Protein AF-A0A3G6UI71-F1 (afdb_monomer_lite)

pLDDT: mean 85.9, std 13.25, range [35.78, 98.0]

Secondary structure (DSSP, 8-state):
-EEEEEEEE-SSEEEEEEEETTEEEEEEEEEE--S---HHHHHHT-TT--HHHHHH--EEEEEEEEESSPPPHHHHHHHHHHHHHHHTTSTTEEEEEEEEE-HHHHTT--SS--HHHHHHHHHHTT------HHHHHTTTTTT--

Radius of gyration: 15.92 Å; chains: 1; bounding box: 36×41×40 Å

Sequence (145 aa):
MLVFERTLRLRDIEIFMIYKDSWSLGYLVIEDLRRPLNHQDIQETFEHMTEDDLDSFKNIIKVDFVSEEPLFKEDKIQIEVFADGLTDKKDHCATRYTFKVDSPLFVHLGVTEDISFYKRLLFSVGSSYELSPVHLNRLMYLSQD

Foldseek 3Di:
DKDWAWQDDDDFKTKTFIDDPNDTFFMKIKGKPQAFDDPVCCVPFVVVDDPVLSVQAGTEIEIETEGQDDDDPVVVVVSVVVVCVVVVVDGRYHYGYYYDYDNVLVVPDDPDCDPVSVVVVCVVSVHPDDDDPVSCVVVVPPPDD

Structure (mmCIF, N/CA/C/O backbone):
data_AF-A0A3G6UI71-F1
#
_entry.id   AF-A0A3G6UI71-F1
#
loop_
_atom_site.group_PDB
_atom_site.id
_atom_site.type_symbol
_atom_site.label_atom_id
_atom_site.label_alt_id
_atom_site.label_comp_id
_atom_site.label_asym_id
_atom_site.label_entity_id
_atom_site.label_seq_id
_atom_site.pdbx_PDB_ins_code
_atom_site.Cartn_x
_atom_site.Cartn_y
_atom_site.Cartn_z
_atom_site.occupancy
_atom_site.B_iso_or_equiv
_atom_site.auth_seq_id
_atom_site.auth_comp_id
_atom_site.auth_asym_id
_atom_site.auth_atom_id
_atom_site.pdbx_PDB_model_num
ATOM 1 N N . MET A 1 1 ? 0.004 3.528 -19.908 1.00 86.81 1 MET A N 1
ATOM 2 C CA . MET A 1 1 ? -1.100 2.994 -19.075 1.00 86.81 1 MET A CA 1
ATOM 3 C C . MET A 1 1 ? -0.482 2.033 -18.083 1.00 86.81 1 MET A C 1
ATOM 5 O O . MET A 1 1 ? 0.389 1.277 -18.501 1.00 86.81 1 MET A O 1
ATOM 9 N N . LEU A 1 2 ? -0.870 2.095 -16.811 1.00 95.50 2 LEU A N 1
ATOM 10 C CA . LEU A 1 2 ? -0.349 1.169 -15.807 1.00 95.50 2 LEU A CA 1
ATOM 11 C C . LEU A 1 2 ? -1.046 -0.191 -15.898 1.00 95.50 2 LEU A C 1
ATOM 13 O O . LEU A 1 2 ? -2.253 -0.263 -16.130 1.00 95.50 2 LEU A O 1
ATOM 17 N N . VAL A 1 3 ? -0.277 -1.257 -15.708 1.00 95.94 3 VAL A N 1
ATOM 18 C CA . VAL A 1 3 ? -0.773 -2.627 -15.547 1.00 95.94 3 VAL A CA 1
ATOM 19 C C . VAL A 1 3 ? -0.522 -3.042 -14.104 1.00 95.94 3 VAL A C 1
ATOM 21 O O . VAL A 1 3 ? 0.587 -2.872 -13.606 1.00 95.94 3 VAL A O 1
ATOM 24 N N . PHE A 1 4 ? -1.548 -3.576 -13.446 1.00 95.94 4 PHE A N 1
ATOM 25 C CA . PHE A 1 4 ? -1.508 -3.993 -12.047 1.00 95.94 4 PHE A CA 1
ATOM 26 C C . PHE A 1 4 ? -1.659 -5.511 -11.984 1.00 95.94 4 PHE A C 1
ATOM 28 O O . PHE A 1 4 ? -2.737 -6.044 -12.249 1.00 95.94 4 PHE A O 1
ATOM 35 N N . GLU A 1 5 ? -0.587 -6.208 -11.637 1.00 93.31 5 GLU A N 1
ATOM 36 C CA . GLU A 1 5 ? -0.574 -7.659 -11.497 1.00 93.31 5 GLU A CA 1
ATOM 37 C C . GLU A 1 5 ? -0.604 -8.022 -10.018 1.00 93.31 5 GLU A C 1
ATOM 39 O O . GLU A 1 5 ? 0.300 -7.663 -9.270 1.00 93.31 5 GLU A O 1
ATOM 44 N N . ARG A 1 6 ? -1.652 -8.716 -9.562 1.00 93.31 6 ARG A N 1
ATOM 45 C CA . ARG A 1 6 ? -1.726 -9.151 -8.163 1.00 93.31 6 ARG A CA 1
ATOM 46 C C . ARG A 1 6 ? -0.786 -10.334 -7.948 1.00 93.31 6 ARG A C 1
ATOM 48 O O . ARG A 1 6 ? -1.048 -11.407 -8.483 1.00 93.31 6 ARG A O 1
ATOM 55 N N . THR A 1 7 ? 0.220 -10.165 -7.098 1.00 90.12 7 THR A N 1
ATOM 56 C CA . THR A 1 7 ? 1.207 -11.210 -6.797 1.00 90.12 7 THR A CA 1
ATOM 57 C C . THR A 1 7 ? 0.958 -11.899 -5.455 1.00 90.12 7 THR A C 1
ATOM 59 O O . THR A 1 7 ? 1.232 -13.089 -5.303 1.00 90.12 7 THR A O 1
ATOM 62 N N . LEU A 1 8 ? 0.326 -11.208 -4.496 1.00 89.44 8 LEU A N 1
ATOM 63 C CA . LEU A 1 8 ? -0.080 -11.789 -3.214 1.00 89.44 8 LEU A CA 1
ATOM 64 C C . LEU A 1 8 ? -1.517 -11.406 -2.861 1.00 89.44 8 LEU A C 1
ATOM 66 O O . LEU A 1 8 ? -1.900 -10.238 -2.934 1.00 89.44 8 LEU A O 1
ATOM 70 N N . ARG A 1 9 ? -2.302 -12.388 -2.402 1.00 90.06 9 ARG A N 1
ATOM 71 C CA . ARG A 1 9 ? -3.611 -12.158 -1.782 1.00 90.06 9 ARG A CA 1
ATOM 72 C C . ARG A 1 9 ? -3.769 -12.983 -0.519 1.00 90.06 9 ARG A C 1
ATOM 74 O O . ARG A 1 9 ? -3.876 -14.206 -0.578 1.00 90.06 9 ARG A O 1
ATOM 81 N N . LEU A 1 10 ? -3.836 -12.309 0.616 1.00 89.69 10 LEU A N 1
ATOM 82 C CA . LEU A 1 10 ? -4.168 -12.896 1.908 1.00 89.69 10 LEU A CA 1
ATOM 83 C C . LEU A 1 10 ? -5.380 -12.169 2.499 1.00 89.69 10 LEU A C 1
ATOM 85 O O . LEU A 1 10 ? -5.966 -11.290 1.874 1.00 89.69 10 LEU A O 1
ATOM 89 N N . ARG A 1 11 ? -5.795 -12.575 3.702 1.00 86.31 11 ARG A N 1
ATOM 90 C CA . ARG A 1 11 ? -7.004 -12.049 4.353 1.00 86.31 11 ARG A CA 1
ATOM 91 C C . ARG A 1 11 ? -6.970 -10.527 4.535 1.00 86.31 11 ARG A C 1
ATOM 93 O O . ARG A 1 11 ? -7.987 -9.873 4.327 1.00 86.31 11 ARG A O 1
ATOM 100 N N . ASP A 1 12 ? -5.819 -10.013 4.954 1.00 90.69 12 ASP A N 1
ATOM 101 C CA . ASP A 1 12 ? -5.651 -8.624 5.390 1.00 90.69 12 ASP A CA 1
ATOM 102 C C . ASP A 1 12 ? -4.549 -7.903 4.607 1.00 90.69 12 ASP A C 1
ATOM 104 O O . ASP A 1 12 ? -4.233 -6.761 4.910 1.00 90.69 12 ASP A O 1
ATOM 108 N N . ILE A 1 13 ? -3.963 -8.555 3.596 1.00 93.19 13 ILE A N 1
ATOM 109 C CA . ILE A 1 13 ? -2.923 -7.949 2.769 1.00 93.19 13 ILE A CA 1
ATOM 110 C C . ILE A 1 13 ? -3.038 -8.389 1.310 1.00 93.19 13 ILE A C 1
ATOM 112 O O . ILE A 1 13 ? -3.191 -9.578 1.016 1.00 93.19 13 ILE A O 1
ATOM 116 N N . GLU A 1 14 ? -2.962 -7.426 0.396 1.00 94.56 14 GLU A N 1
ATOM 117 C CA . GLU A 1 14 ? -2.826 -7.652 -1.043 1.00 94.56 14 GLU A CA 1
ATOM 118 C C . GLU A 1 14 ? -1.567 -6.937 -1.547 1.00 94.56 14 GLU A C 1
ATOM 120 O O . GLU A 1 14 ? -1.284 -5.811 -1.139 1.00 94.56 14 GLU A O 1
ATOM 125 N N . ILE A 1 15 ? -0.805 -7.592 -2.425 1.00 95.12 15 ILE A N 1
ATOM 126 C CA . ILE A 1 15 ? 0.384 -7.009 -3.058 1.00 95.12 15 ILE A CA 1
ATOM 127 C C . ILE A 1 15 ? 0.225 -7.102 -4.568 1.00 95.12 15 ILE A C 1
ATOM 129 O O . ILE A 1 15 ? -0.177 -8.144 -5.095 1.00 95.12 15 ILE A O 1
ATOM 133 N N . PHE A 1 16 ? 0.549 -6.007 -5.248 1.00 95.44 16 PHE A N 1
ATOM 134 C CA . PHE A 1 16 ? 0.551 -5.913 -6.697 1.00 95.44 16 PHE A CA 1
ATOM 135 C C . PHE A 1 16 ? 1.921 -5.475 -7.192 1.00 95.44 16 PHE A C 1
ATOM 137 O O . PHE A 1 16 ? 2.503 -4.540 -6.645 1.00 95.44 16 PHE A O 1
ATOM 144 N N . MET A 1 17 ? 2.393 -6.103 -8.258 1.00 94.31 17 MET A N 1
ATOM 145 C CA . MET A 1 17 ? 3.474 -5.588 -9.081 1.00 94.31 17 MET A CA 1
ATOM 146 C C . MET A 1 17 ? 2.877 -4.675 -10.153 1.00 94.31 17 MET A C 1
ATOM 148 O O . MET A 1 17 ? 1.878 -5.016 -10.793 1.00 94.31 17 MET A O 1
ATOM 152 N N . ILE A 1 18 ? 3.455 -3.488 -10.325 1.00 95.81 18 ILE A N 1
ATOM 153 C CA . ILE A 1 18 ? 2.965 -2.486 -11.273 1.00 95.81 18 ILE A CA 1
ATOM 154 C C . ILE A 1 18 ? 3.945 -2.347 -12.427 1.00 95.81 18 ILE A C 1
ATOM 156 O O . ILE A 1 18 ? 5.145 -2.171 -12.214 1.00 95.81 18 ILE A O 1
ATOM 160 N N . TYR A 1 19 ? 3.416 -2.348 -13.649 1.00 94.56 19 TYR A N 1
ATOM 161 C CA . TYR A 1 19 ? 4.187 -2.170 -14.873 1.00 94.56 19 TYR A CA 1
ATOM 162 C C . TYR A 1 19 ? 3.727 -0.954 -15.676 1.00 94.56 19 TYR A C 1
ATOM 164 O O . TYR A 1 19 ? 2.539 -0.623 -15.719 1.00 94.56 19 TYR A O 1
ATOM 172 N N . LYS A 1 20 ? 4.668 -0.330 -16.385 1.00 93.81 20 LYS A N 1
ATOM 173 C CA . LYS A 1 20 ? 4.431 0.712 -17.387 1.00 93.81 20 LYS A CA 1
ATOM 174 C C . LYS A 1 20 ? 5.314 0.447 -18.594 1.00 93.81 20 LYS A C 1
ATOM 176 O O . LYS A 1 20 ? 6.523 0.318 -18.460 1.00 93.81 20 LYS A O 1
ATOM 181 N N . ASP A 1 21 ? 4.704 0.325 -19.769 1.00 91.50 21 ASP A N 1
ATOM 182 C CA . ASP A 1 21 ? 5.412 0.066 -21.031 1.00 91.50 21 ASP A CA 1
ATOM 183 C C . ASP A 1 21 ? 6.357 -1.156 -20.961 1.00 91.50 21 ASP A C 1
ATOM 185 O O . ASP A 1 21 ? 7.434 -1.170 -21.547 1.00 91.50 21 ASP A O 1
ATOM 189 N N . SER A 1 22 ? 5.921 -2.210 -20.256 1.00 85.50 22 SER A N 1
ATOM 190 C CA . SER A 1 22 ? 6.671 -3.451 -19.959 1.00 85.50 22 SER A CA 1
ATOM 191 C C . SER A 1 22 ? 7.813 -3.325 -18.940 1.00 85.50 22 SER A C 1
ATOM 193 O O . SER A 1 22 ? 8.485 -4.315 -18.664 1.00 85.50 22 SER A O 1
ATOM 195 N N . TRP A 1 23 ? 8.010 -2.149 -18.342 1.00 88.19 23 TRP 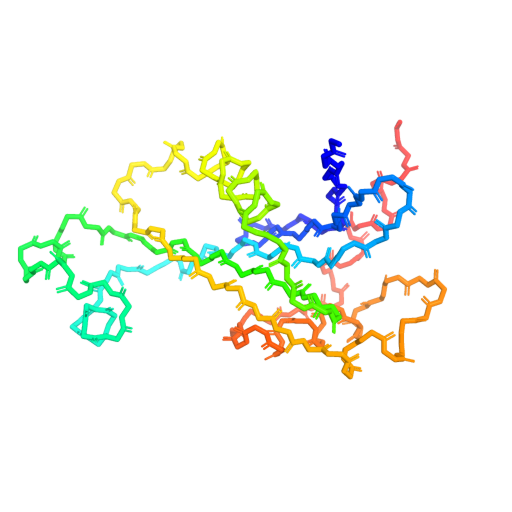A N 1
ATOM 196 C CA . TRP A 1 23 ? 8.960 -1.930 -17.252 1.00 88.19 23 TRP A CA 1
ATOM 197 C C . TRP A 1 23 ? 8.265 -2.024 -15.901 1.00 88.19 23 TRP A C 1
ATOM 199 O O . TRP A 1 23 ? 7.183 -1.466 -15.721 1.00 88.19 23 TRP A O 1
ATOM 209 N N . SER A 1 24 ? 8.888 -2.705 -14.941 1.00 90.00 24 SER A N 1
ATOM 210 C CA . SER A 1 24 ? 8.414 -2.719 -13.559 1.00 90.00 24 SER A CA 1
ATOM 211 C C . SER A 1 24 ? 8.618 -1.355 -12.911 1.00 90.00 24 SER A C 1
ATOM 213 O O . SER A 1 24 ? 9.744 -0.869 -12.845 1.00 90.00 24 SER A O 1
ATOM 215 N N . LEU A 1 25 ? 7.547 -0.762 -12.393 1.00 94.06 25 LEU A N 1
ATOM 216 C CA . LEU A 1 25 ? 7.617 0.468 -11.605 1.00 94.06 25 LEU A CA 1
ATOM 217 C C . LEU A 1 25 ? 7.855 0.196 -10.119 1.00 94.06 25 LEU A C 1
ATOM 219 O O . LEU A 1 25 ? 8.452 1.022 -9.432 1.00 94.06 25 LEU A O 1
ATOM 223 N N . GLY A 1 26 ? 7.358 -0.929 -9.609 1.00 94.62 26 GLY A N 1
ATOM 224 C CA . GLY A 1 26 ? 7.444 -1.251 -8.192 1.00 94.62 26 GLY A CA 1
ATOM 225 C C . GLY A 1 26 ? 6.234 -2.010 -7.672 1.00 94.62 26 GLY A C 1
ATOM 226 O O . GLY A 1 26 ? 5.412 -2.504 -8.444 1.00 94.62 26 GLY A O 1
ATOM 227 N N . TYR A 1 27 ? 6.128 -2.072 -6.348 1.00 96.69 27 TYR A N 1
ATOM 228 C CA . TYR A 1 27 ? 5.119 -2.852 -5.643 1.00 96.69 27 TYR A CA 1
ATOM 229 C C . TYR A 1 27 ? 4.152 -1.958 -4.879 1.00 96.69 27 TYR A C 1
ATOM 231 O O . TYR A 1 27 ? 4.567 -1.100 -4.101 1.00 96.69 27 TYR A O 1
ATOM 239 N N . LEU A 1 28 ? 2.861 -2.213 -5.062 1.00 98.00 28 LEU A N 1
ATOM 240 C CA . LEU A 1 28 ? 1.777 -1.670 -4.254 1.00 98.00 28 LEU A CA 1
ATOM 241 C C . LEU A 1 28 ? 1.411 -2.684 -3.172 1.00 98.00 28 LEU A C 1
ATOM 243 O O . LEU A 1 28 ? 1.094 -3.829 -3.485 1.00 98.00 28 LEU A O 1
ATOM 247 N N . VAL A 1 29 ? 1.420 -2.259 -1.916 1.00 97.69 29 VAL A N 1
ATOM 248 C CA . VAL A 1 29 ? 1.023 -3.046 -0.749 1.00 97.69 29 VAL A CA 1
ATOM 249 C C . VAL A 1 29 ? -0.218 -2.402 -0.147 1.00 97.69 29 VAL A C 1
ATOM 251 O O . VAL A 1 29 ? -0.182 -1.243 0.257 1.00 97.69 29 VAL A O 1
ATOM 254 N N . ILE A 1 30 ? -1.311 -3.157 -0.086 1.00 96.06 30 ILE A N 1
ATOM 255 C CA . ILE A 1 30 ? -2.557 -2.750 0.564 1.00 96.06 30 ILE A CA 1
ATOM 256 C C . ILE A 1 30 ? -2.739 -3.625 1.798 1.00 96.06 30 ILE A C 1
ATOM 258 O O . ILE A 1 30 ? -2.947 -4.830 1.673 1.00 96.06 30 ILE A O 1
ATOM 262 N N . GLU A 1 31 ? -2.681 -3.022 2.979 1.00 95.50 31 GLU A N 1
ATOM 263 C CA . GLU A 1 31 ? -2.803 -3.697 4.270 1.00 95.50 31 GLU A CA 1
ATOM 264 C C . GLU A 1 31 ? -4.020 -3.176 5.047 1.00 95.50 31 GLU A C 1
ATOM 266 O O . GLU A 1 31 ? -4.203 -1.975 5.243 1.00 95.50 31 GLU A O 1
ATOM 271 N N . ASP A 1 32 ? -4.864 -4.097 5.502 1.00 93.50 32 ASP A N 1
ATOM 272 C CA . ASP A 1 32 ? -5.980 -3.844 6.407 1.00 93.50 32 ASP A CA 1
ATOM 273 C C . ASP A 1 32 ? -5.490 -4.010 7.852 1.00 93.50 32 ASP A C 1
ATOM 275 O O . ASP A 1 32 ? -5.252 -5.131 8.303 1.00 93.50 32 ASP A O 1
ATOM 279 N N . LEU A 1 33 ? -5.326 -2.901 8.585 1.00 92.44 33 LEU A N 1
ATOM 280 C CA . LEU A 1 33 ? -4.748 -2.936 9.935 1.00 92.44 33 LEU A CA 1
ATOM 281 C C . LEU A 1 33 ? -5.708 -3.493 10.995 1.00 92.44 33 LEU A C 1
ATOM 283 O O . LEU A 1 33 ? -5.282 -3.739 12.125 1.00 92.44 33 LEU A O 1
ATOM 287 N N . ARG A 1 34 ? -6.993 -3.682 10.661 1.00 90.62 34 ARG A N 1
ATOM 288 C CA . ARG A 1 34 ? -8.028 -4.238 11.551 1.00 90.62 34 ARG A CA 1
ATOM 289 C C . ARG A 1 34 ? -8.122 -3.537 12.906 1.00 90.62 34 ARG A C 1
ATOM 291 O O . ARG A 1 34 ? -8.464 -4.165 13.911 1.00 90.62 34 ARG A O 1
ATOM 298 N N . ARG A 1 35 ? -7.831 -2.238 12.945 1.00 91.69 35 ARG A N 1
ATOM 299 C CA . ARG A 1 35 ? -7.898 -1.430 14.164 1.00 91.69 35 ARG A CA 1
ATOM 300 C C . ARG A 1 35 ? -8.432 -0.027 13.874 1.00 91.69 35 ARG A C 1
ATOM 302 O O . ARG A 1 35 ? -8.163 0.493 12.791 1.00 91.69 35 ARG A O 1
ATOM 309 N N . PRO A 1 36 ? -9.139 0.595 14.832 1.00 90.81 36 PRO A N 1
ATOM 310 C CA . PRO A 1 36 ? -9.585 1.978 14.704 1.00 90.81 36 PRO A CA 1
ATOM 311 C C . PRO A 1 36 ? -8.405 2.959 14.700 1.00 90.81 36 PRO A C 1
ATOM 313 O O . PRO A 1 36 ? -7.272 2.599 15.058 1.00 90.81 36 PRO A O 1
ATOM 316 N N . LEU A 1 37 ? -8.704 4.205 14.323 1.00 89.69 37 LEU A N 1
ATOM 317 C CA . LEU A 1 37 ? -7.803 5.339 14.514 1.00 89.69 37 LEU A CA 1
ATOM 318 C C . LEU A 1 37 ? -7.479 5.544 15.996 1.00 89.69 37 LEU A C 1
ATOM 320 O O . LEU A 1 37 ? -8.287 5.268 16.884 1.00 89.69 37 LEU A O 1
ATOM 324 N N . ASN A 1 38 ? -6.285 6.064 16.253 1.00 90.19 38 ASN A N 1
ATOM 325 C CA . ASN A 1 38 ? -5.890 6.597 17.547 1.00 90.19 38 ASN A CA 1
ATOM 326 C C . ASN A 1 38 ? -5.341 8.029 17.389 1.00 90.19 38 ASN A C 1
ATOM 328 O O . ASN A 1 38 ? -5.120 8.512 16.278 1.00 90.19 38 ASN A O 1
ATOM 332 N N . HIS A 1 39 ? -5.097 8.713 18.509 1.00 88.44 39 HIS A N 1
ATOM 333 C CA . HIS A 1 39 ? -4.594 10.092 18.493 1.00 88.44 39 HIS A CA 1
ATOM 334 C C . HIS A 1 39 ? -3.239 10.243 17.782 1.00 88.44 39 HIS A C 1
ATOM 336 O O . HIS A 1 39 ? -2.989 11.281 17.175 1.00 88.44 39 HIS A O 1
ATOM 342 N N . GLN A 1 40 ? -2.376 9.225 17.836 1.00 89.00 40 GLN A N 1
ATOM 343 C CA . GLN A 1 40 ? -1.089 9.244 17.142 1.00 89.00 40 GLN A CA 1
ATOM 344 C C . GLN A 1 40 ? -1.287 9.202 15.619 1.00 89.00 40 GLN A C 1
ATOM 346 O O . GLN A 1 40 ? -0.634 9.958 14.908 1.00 89.00 40 GLN A O 1
ATOM 351 N N . ASP A 1 41 ? -2.234 8.402 15.116 1.00 89.38 41 ASP A N 1
ATOM 352 C CA . ASP A 1 41 ? -2.545 8.347 13.682 1.00 89.38 41 ASP A CA 1
ATOM 353 C C . ASP A 1 41 ? -3.032 9.711 13.158 1.00 89.38 41 ASP A C 1
ATOM 355 O O . ASP A 1 41 ? -2.633 10.128 12.070 1.00 89.38 41 ASP A O 1
ATOM 359 N N . ILE A 1 42 ? -3.854 10.429 13.936 1.00 85.88 42 ILE A N 1
ATOM 360 C CA . ILE A 1 42 ? -4.298 11.792 13.595 1.00 85.88 42 ILE A CA 1
ATOM 361 C C . ILE A 1 42 ? -3.105 12.749 13.544 1.00 85.88 42 ILE A C 1
ATOM 363 O O . ILE A 1 42 ? -2.945 13.478 12.573 1.00 85.88 42 ILE A O 1
ATOM 367 N N . GLN A 1 43 ? -2.238 12.724 14.556 1.00 85.88 43 GLN A N 1
ATOM 368 C CA . GLN A 1 43 ? -1.089 13.630 14.628 1.00 85.88 43 GLN A CA 1
ATOM 369 C C . GLN A 1 43 ? -0.049 13.380 13.529 1.00 85.88 43 GLN A C 1
ATOM 371 O O . GLN A 1 43 ? 0.573 14.326 13.057 1.00 85.88 43 GLN A O 1
ATOM 376 N N . GLU A 1 44 ? 0.167 12.121 13.143 1.00 83.94 44 GLU A N 1
ATOM 377 C CA . GLU A 1 44 ? 1.253 11.742 12.233 1.00 83.94 44 GLU A CA 1
ATOM 378 C C . GLU A 1 44 ? 0.817 11.592 10.772 1.00 83.94 44 GLU A C 1
ATOM 380 O O . GLU A 1 44 ? 1.647 11.717 9.874 1.00 83.94 44 GLU A O 1
ATOM 385 N N . THR A 1 45 ? -0.449 11.255 10.510 1.00 84.00 45 THR A N 1
ATOM 386 C CA . THR A 1 45 ? -0.911 10.856 9.167 1.00 84.00 45 THR A CA 1
ATOM 387 C C . THR A 1 45 ? -2.207 11.544 8.747 1.00 84.00 45 THR A C 1
ATOM 389 O O . THR A 1 45 ? -2.342 11.941 7.591 1.00 84.00 45 THR A O 1
ATOM 392 N N . PHE A 1 46 ? -3.164 11.692 9.661 1.00 85.31 46 PHE A N 1
ATOM 393 C CA . PHE A 1 46 ? -4.491 12.229 9.365 1.00 85.31 46 PHE A CA 1
ATOM 394 C C . PHE A 1 46 ? -4.702 13.592 10.029 1.00 85.31 46 PHE A C 1
ATOM 396 O O . PHE A 1 46 ? -5.707 13.808 10.695 1.00 85.31 46 PHE A O 1
ATOM 403 N N . GLU A 1 47 ? -3.767 14.528 9.832 1.00 81.94 47 GLU A N 1
ATOM 404 C CA . GLU A 1 47 ? -3.738 15.833 10.529 1.00 81.94 47 GLU A CA 1
ATOM 405 C C . GLU A 1 47 ? -4.978 16.718 10.298 1.00 81.94 47 GLU A C 1
ATOM 407 O O . GLU A 1 47 ? -5.198 17.699 11.004 1.00 81.94 47 GLU A O 1
ATOM 412 N N . HIS A 1 48 ? -5.791 16.371 9.299 1.00 82.69 48 HIS A N 1
ATOM 413 C CA . HIS A 1 48 ? -7.050 17.031 8.966 1.00 82.69 48 HIS A CA 1
ATOM 414 C C . HIS A 1 48 ? -8.264 16.465 9.724 1.00 82.69 48 HIS A C 1
ATOM 416 O O . HIS A 1 48 ? -9.337 17.060 9.648 1.00 82.69 48 HIS A O 1
ATOM 422 N N . MET A 1 49 ? -8.115 15.332 10.417 1.00 87.00 49 MET A N 1
ATOM 423 C CA . MET A 1 49 ? -9.162 14.699 11.223 1.00 87.00 49 MET A CA 1
ATOM 424 C C . MET A 1 49 ? -9.172 15.245 12.655 1.00 87.00 49 MET A C 1
ATOM 426 O O . MET A 1 49 ? -8.156 15.714 13.173 1.00 87.00 49 MET A O 1
ATOM 430 N N . THR A 1 50 ? -10.328 15.177 13.310 1.00 85.12 50 THR A N 1
ATOM 431 C CA . THR A 1 50 ? -10.524 15.611 14.700 1.00 85.12 50 THR A CA 1
ATOM 432 C C . THR A 1 50 ? -10.719 14.420 15.639 1.00 85.12 50 THR A C 1
ATOM 434 O O . THR A 1 50 ? -10.799 13.268 15.217 1.00 85.12 50 THR A O 1
ATOM 437 N N . GLU A 1 51 ? -10.811 14.676 16.947 1.00 83.75 51 GLU A N 1
ATOM 438 C CA . GLU A 1 51 ? -11.124 13.620 17.919 1.00 83.75 51 GLU A CA 1
ATOM 439 C C . GLU A 1 51 ? -12.484 12.953 17.652 1.00 83.75 51 GLU A C 1
ATOM 441 O O . GLU A 1 51 ? -12.623 11.758 17.901 1.00 83.75 51 GLU A O 1
ATOM 446 N N . ASP A 1 52 ? -13.450 13.673 17.070 1.00 83.81 52 ASP A N 1
ATOM 447 C CA . ASP A 1 52 ? -14.761 13.118 16.702 1.00 83.81 52 ASP A CA 1
ATOM 448 C C . ASP A 1 52 ? -14.644 12.038 15.602 1.00 83.81 52 ASP A C 1
ATOM 450 O O . 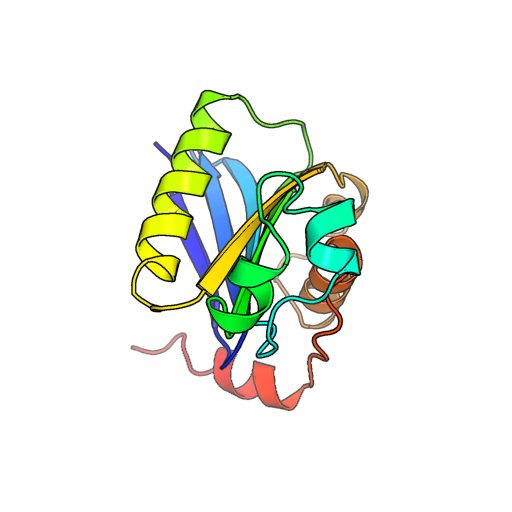ASP A 1 52 ? -15.460 11.112 15.516 1.00 83.81 52 ASP A O 1
ATOM 454 N N . ASP A 1 53 ? -13.598 12.106 14.772 1.00 84.38 53 ASP A N 1
ATOM 455 C CA . ASP A 1 53 ? -13.335 11.123 13.720 1.00 84.38 53 ASP A CA 1
ATOM 456 C C . ASP A 1 53 ? -12.808 9.790 14.279 1.00 84.38 53 ASP A C 1
ATOM 458 O O . ASP A 1 53 ? -13.012 8.742 13.657 1.00 84.38 53 ASP A O 1
ATOM 462 N N . LEU A 1 54 ? -12.208 9.782 15.480 1.00 85.50 54 LEU A N 1
ATOM 463 C CA . LEU A 1 54 ? -11.737 8.554 16.145 1.00 85.50 54 LEU A CA 1
ATOM 464 C C . LEU A 1 54 ? -12.872 7.543 16.333 1.00 85.50 54 LEU A C 1
ATOM 466 O O . LEU A 1 54 ? -12.687 6.332 16.183 1.00 85.50 54 LEU A O 1
ATOM 470 N N . ASP A 1 55 ? -14.072 8.043 16.623 1.00 83.44 55 ASP A N 1
ATOM 471 C CA . ASP A 1 55 ? -15.257 7.213 16.781 1.00 83.44 55 ASP A CA 1
ATOM 472 C C . ASP A 1 55 ? -15.924 6.851 15.452 1.00 83.44 55 ASP A C 1
ATOM 474 O O . ASP A 1 55 ? -16.654 5.858 15.391 1.00 83.44 55 ASP A O 1
ATOM 478 N N . SER A 1 56 ? -15.636 7.583 14.379 1.00 85.81 56 SER A N 1
ATOM 479 C CA . SER A 1 56 ? -16.242 7.378 13.061 1.00 85.81 56 SER A CA 1
ATOM 480 C C . SER A 1 56 ? -15.480 6.367 12.207 1.00 85.81 56 SER A C 1
ATOM 482 O O . SER A 1 56 ? -16.108 5.614 11.460 1.00 85.81 56 SER A O 1
ATOM 484 N N . PHE A 1 57 ? -14.153 6.293 12.341 1.00 87.19 57 PHE A N 1
ATOM 485 C CA . PHE A 1 57 ? -13.313 5.363 11.586 1.00 87.19 57 PHE A CA 1
ATOM 486 C C . PHE A 1 57 ? -12.915 4.152 12.430 1.00 87.19 57 PHE A C 1
ATOM 488 O O . PHE A 1 57 ? -12.083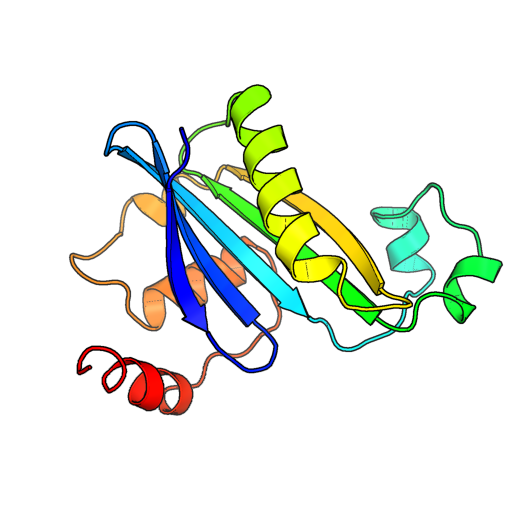 4.211 13.336 1.00 87.19 57 PHE A O 1
ATOM 495 N N . LYS A 1 58 ? -13.510 3.004 12.106 1.00 88.25 58 LYS A N 1
ATOM 496 C CA . LYS A 1 58 ? -13.297 1.740 12.826 1.00 88.25 58 LYS A CA 1
ATOM 497 C C . LYS A 1 58 ? -12.176 0.894 12.243 1.00 88.25 58 LYS A C 1
ATOM 499 O O . LYS A 1 58 ? -11.859 -0.159 12.798 1.00 88.25 58 LYS A O 1
ATOM 504 N N . ASN A 1 59 ? -11.574 1.348 11.150 1.00 91.38 59 ASN A N 1
ATOM 505 C CA . ASN A 1 59 ? -10.468 0.659 10.523 1.00 91.38 59 ASN A CA 1
ATOM 506 C C . ASN A 1 59 ? -9.530 1.620 9.785 1.00 91.38 59 ASN A C 1
ATOM 508 O O . ASN A 1 59 ? -9.943 2.697 9.355 1.00 91.38 59 ASN A O 1
ATOM 512 N N . ILE A 1 60 ? -8.289 1.187 9.587 1.00 92.25 60 ILE A N 1
ATOM 513 C CA . ILE A 1 60 ? -7.293 1.889 8.782 1.00 92.25 60 ILE A CA 1
ATOM 514 C C . ILE A 1 60 ? -6.840 0.965 7.659 1.00 92.25 60 ILE A C 1
ATOM 516 O O . ILE A 1 60 ? -6.417 -0.167 7.909 1.00 92.25 60 ILE A O 1
ATOM 520 N N . ILE A 1 61 ? -6.885 1.475 6.432 1.00 93.88 61 ILE A N 1
ATOM 521 C CA . ILE A 1 61 ? -6.246 0.850 5.283 1.00 93.88 61 ILE A CA 1
ATOM 522 C C . ILE A 1 61 ? -4.947 1.586 4.991 1.00 93.88 61 ILE A C 1
ATOM 524 O O . ILE A 1 61 ? -4.910 2.799 4.789 1.00 93.88 61 ILE A O 1
ATOM 528 N N . LYS A 1 62 ? -3.857 0.835 4.988 1.00 94.81 62 LYS A N 1
ATOM 529 C CA . LYS A 1 62 ? -2.534 1.337 4.662 1.00 94.81 62 LYS A CA 1
ATOM 530 C C . LYS A 1 62 ? -2.212 0.959 3.223 1.00 94.81 62 LYS A C 1
ATOM 532 O O . LYS A 1 62 ? -2.240 -0.221 2.883 1.00 94.81 62 LYS A O 1
ATOM 537 N N . VAL A 1 63 ? -1.925 1.958 2.399 1.00 96.69 63 VAL A N 1
ATOM 538 C CA . VAL A 1 63 ? -1.561 1.787 0.996 1.00 96.69 63 VAL A CA 1
ATOM 539 C C . VAL A 1 63 ? -0.160 2.342 0.794 1.00 96.69 63 VAL A C 1
ATOM 541 O O . VAL A 1 63 ? 0.055 3.552 0.812 1.00 96.69 63 VAL A O 1
ATOM 544 N N . ASP A 1 64 ? 0.808 1.456 0.607 1.00 97.69 64 ASP A N 1
ATOM 545 C CA . ASP A 1 64 ? 2.194 1.838 0.364 1.00 97.69 64 ASP A CA 1
ATOM 546 C C . ASP A 1 64 ? 2.605 1.431 -1.045 1.00 97.69 64 ASP A C 1
ATOM 548 O O . ASP A 1 64 ? 2.411 0.289 -1.457 1.00 97.69 64 ASP A O 1
ATOM 552 N N . PHE A 1 65 ? 3.237 2.342 -1.771 1.00 97.75 65 PHE A N 1
ATOM 553 C CA . PHE A 1 65 ? 3.903 2.030 -3.021 1.00 97.75 65 PHE A CA 1
ATOM 554 C C . PHE A 1 65 ? 5.415 2.171 -2.863 1.00 97.75 65 PHE A C 1
ATOM 556 O O . PHE A 1 65 ? 5.917 3.224 -2.455 1.00 97.75 65 PHE A O 1
ATOM 563 N N . VAL A 1 66 ? 6.140 1.106 -3.204 1.00 96.88 66 VAL A N 1
ATOM 564 C CA . VAL A 1 66 ? 7.602 1.036 -3.148 1.00 96.88 66 VAL A CA 1
ATOM 565 C C . VAL A 1 66 ? 8.158 0.910 -4.553 1.00 96.88 66 VAL A C 1
ATOM 567 O O . VAL A 1 66 ? 7.791 -0.007 -5.282 1.00 96.88 66 VAL A O 1
ATOM 570 N N . SER A 1 67 ? 9.078 1.800 -4.908 1.00 95.56 67 SER A N 1
ATOM 571 C CA . SER A 1 67 ? 9.720 1.853 -6.227 1.00 95.56 67 SER A CA 1
ATOM 572 C C . SER A 1 67 ? 11.234 1.939 -6.117 1.00 95.56 67 SER A C 1
ATOM 574 O O . SER A 1 67 ? 11.770 2.312 -5.072 1.00 95.56 67 SER A O 1
ATOM 576 N N . GLU A 1 68 ? 11.928 1.591 -7.197 1.00 93.56 68 GLU A N 1
ATOM 577 C CA . GLU A 1 68 ? 13.380 1.765 -7.294 1.00 93.56 68 GLU A CA 1
ATOM 578 C C . GLU A 1 68 ? 13.767 3.239 -7.478 1.00 93.56 68 GLU A C 1
ATOM 580 O O . GLU A 1 68 ? 14.789 3.679 -6.947 1.00 93.56 68 GLU A O 1
ATOM 585 N N . GLU A 1 69 ? 12.916 4.006 -8.166 1.00 93.44 69 GLU A N 1
ATOM 586 C CA . GLU A 1 69 ? 13.104 5.418 -8.503 1.00 93.44 69 GLU A CA 1
ATOM 587 C C . GLU A 1 69 ? 11.848 6.248 -8.181 1.00 93.44 69 GLU A C 1
ATOM 589 O O . GLU A 1 69 ? 10.744 5.704 -8.127 1.00 93.44 69 GLU A O 1
ATOM 594 N N . PRO A 1 70 ? 11.966 7.576 -7.984 1.00 95.06 70 PRO A N 1
ATOM 595 C CA . PRO A 1 70 ? 10.807 8.434 -7.757 1.00 95.06 70 PRO A CA 1
ATOM 596 C C . PRO A 1 70 ? 9.775 8.364 -8.893 1.00 95.06 70 PRO A C 1
ATOM 598 O O . PRO A 1 70 ? 10.095 8.587 -10.057 1.00 95.06 70 PRO A O 1
ATOM 601 N N . LEU A 1 71 ? 8.506 8.153 -8.539 1.00 93.62 71 LEU A N 1
ATOM 602 C CA . LEU A 1 71 ? 7.408 8.189 -9.504 1.00 93.62 71 LEU A CA 1
ATOM 603 C C . LEU A 1 71 ? 7.084 9.598 -10.012 1.00 93.62 71 LEU A C 1
ATOM 605 O O . LEU A 1 71 ? 7.040 10.564 -9.238 1.00 93.62 71 LEU A O 1
ATOM 609 N N . PHE A 1 72 ? 6.684 9.664 -11.283 1.00 93.94 72 PHE A N 1
ATOM 610 C CA . PHE A 1 72 ? 5.989 10.817 -11.849 1.00 93.94 72 PHE A CA 1
ATOM 611 C C . PHE A 1 72 ? 4.629 11.037 -11.179 1.00 93.94 72 PHE A C 1
ATOM 613 O O . PHE A 1 72 ? 3.971 10.100 -10.719 1.00 93.94 72 PHE A O 1
ATOM 620 N N . LYS A 1 73 ? 4.183 12.296 -11.146 1.00 94.94 73 LYS A N 1
ATOM 621 C CA . LYS A 1 73 ? 2.931 12.687 -10.487 1.00 94.94 73 LYS A CA 1
ATOM 622 C C . LYS A 1 73 ? 1.719 11.980 -11.100 1.00 94.94 73 LYS A C 1
ATOM 624 O O . LYS A 1 73 ? 0.826 11.557 -10.376 1.00 94.94 73 LYS A O 1
ATOM 629 N N . GLU A 1 74 ? 1.706 11.822 -12.417 1.00 94.88 74 GLU A N 1
ATOM 630 C CA . GLU A 1 74 ? 0.623 11.181 -13.165 1.00 94.88 74 GLU A CA 1
ATOM 631 C C . GLU A 1 74 ? 0.507 9.684 -12.852 1.00 94.88 74 GLU A C 1
ATOM 633 O O . GLU A 1 74 ? -0.592 9.127 -12.885 1.00 94.88 74 GLU A O 1
ATOM 638 N N . ASP A 1 75 ? 1.628 9.032 -12.541 1.00 95.38 75 ASP A N 1
ATOM 639 C CA . ASP A 1 75 ? 1.642 7.621 -12.161 1.00 95.38 75 ASP A CA 1
ATOM 640 C C . ASP A 1 75 ? 1.144 7.451 -10.721 1.00 95.38 75 ASP A C 1
ATOM 642 O O . ASP A 1 75 ? 0.331 6.565 -10.469 1.00 95.38 75 ASP A O 1
ATOM 646 N N . LYS A 1 76 ? 1.530 8.349 -9.798 1.00 95.88 76 LYS A N 1
ATOM 647 C CA . LYS A 1 76 ? 0.998 8.358 -8.421 1.00 95.88 76 LYS A CA 1
ATOM 648 C C . LYS A 1 76 ? -0.526 8.460 -8.400 1.00 95.88 76 LYS A C 1
ATOM 650 O O . LYS A 1 76 ? -1.172 7.634 -7.770 1.00 95.88 76 LYS A O 1
ATOM 655 N N . ILE A 1 77 ? -1.089 9.397 -9.167 1.00 95.62 77 ILE A N 1
ATOM 656 C CA . ILE A 1 77 ? -2.545 9.592 -9.260 1.00 95.62 77 ILE A CA 1
ATOM 657 C C . ILE A 1 77 ? -3.241 8.327 -9.786 1.00 95.62 77 ILE A C 1
ATOM 659 O O . ILE A 1 77 ? -4.275 7.929 -9.263 1.00 95.62 77 ILE A O 1
ATOM 663 N N . GLN A 1 78 ? -2.687 7.666 -10.809 1.00 96.44 78 GLN A N 1
ATOM 664 C CA . GLN A 1 78 ? -3.271 6.419 -11.324 1.00 96.44 78 GLN A CA 1
ATOM 665 C C . GLN A 1 78 ? -3.234 5.283 -10.294 1.00 96.44 78 GLN A C 1
ATOM 667 O O . GLN A 1 78 ? -4.161 4.475 -10.251 1.00 96.44 78 GLN A O 1
ATOM 672 N N . ILE A 1 79 ? -2.178 5.211 -9.482 1.00 96.94 79 ILE A N 1
ATOM 673 C CA . ILE A 1 79 ? -2.044 4.213 -8.415 1.00 96.94 79 ILE A CA 1
ATOM 674 C C . ILE A 1 79 ? -3.049 4.482 -7.291 1.00 96.94 79 ILE A C 1
ATOM 676 O O . ILE A 1 79 ? -3.699 3.539 -6.847 1.00 96.94 79 ILE A O 1
ATOM 680 N N . GLU A 1 80 ? -3.215 5.741 -6.874 1.00 95.69 80 GLU A N 1
ATOM 681 C CA . GLU A 1 80 ? -4.227 6.150 -5.885 1.00 95.69 80 GLU A CA 1
ATOM 682 C C . GLU A 1 80 ? -5.631 5.783 -6.366 1.00 95.69 80 GLU A C 1
ATOM 684 O O . GLU A 1 80 ? -6.324 5.034 -5.691 1.00 95.69 80 GLU A O 1
ATOM 689 N N . VAL A 1 81 ? -6.002 6.172 -7.591 1.00 95.00 81 VAL A N 1
ATOM 690 C CA . VAL A 1 81 ? -7.320 5.852 -8.171 1.00 95.00 81 VAL A CA 1
ATOM 691 C C . VAL A 1 81 ? -7.573 4.343 -8.232 1.00 95.00 81 VAL A C 1
ATOM 693 O O . VAL A 1 81 ? -8.688 3.880 -7.982 1.00 95.00 81 VAL A O 1
ATOM 696 N N . PHE A 1 82 ? -6.553 3.553 -8.578 1.00 95.19 82 PHE A N 1
ATOM 697 C CA . PHE A 1 82 ? -6.670 2.097 -8.570 1.00 95.19 82 PHE A CA 1
ATOM 698 C C . PHE A 1 82 ? -6.901 1.553 -7.154 1.00 95.19 82 PHE A C 1
ATOM 700 O O . PHE A 1 82 ? -7.773 0.703 -6.962 1.00 95.19 82 PHE A O 1
ATOM 707 N N . ALA A 1 83 ? -6.131 2.031 -6.175 1.00 94.44 83 ALA A N 1
ATOM 708 C CA . ALA A 1 83 ? -6.239 1.605 -4.787 1.00 94.44 83 ALA A CA 1
ATOM 709 C C . ALA A 1 83 ? -7.579 2.019 -4.161 1.00 94.44 83 ALA A C 1
ATOM 711 O O . ALA A 1 83 ? -8.232 1.166 -3.559 1.00 94.44 83 ALA A O 1
ATOM 712 N N . ASP A 1 84 ? -8.041 3.250 -4.394 1.00 91.88 84 ASP A N 1
ATOM 713 C CA . ASP A 1 84 ? -9.353 3.745 -3.961 1.00 91.88 84 ASP A CA 1
ATOM 714 C C . ASP A 1 84 ? -10.473 2.824 -4.465 1.00 91.88 84 ASP A C 1
ATOM 716 O O . ASP A 1 84 ? -11.298 2.348 -3.687 1.00 91.88 84 ASP A O 1
ATOM 720 N N . GLY A 1 85 ? -10.430 2.409 -5.737 1.00 91.31 85 GLY A N 1
ATOM 721 C CA . GLY A 1 85 ? -11.398 1.454 -6.295 1.00 91.31 85 GLY A CA 1
ATOM 722 C C . GLY A 1 85 ? -11.438 0.082 -5.593 1.00 91.31 85 GLY A C 1
ATOM 723 O O . GLY A 1 85 ? -12.431 -0.653 -5.705 1.00 91.31 85 GLY A O 1
ATOM 724 N N . LEU A 1 86 ? -10.381 -0.282 -4.859 1.00 88.00 86 LEU A N 1
ATOM 725 C CA . LEU A 1 86 ? -10.321 -1.475 -4.013 1.00 88.00 86 LEU A CA 1
ATOM 726 C C . LEU A 1 86 ? -10.751 -1.189 -2.565 1.00 88.00 86 LEU A C 1
ATOM 728 O O . LEU A 1 86 ? -11.362 -2.065 -1.942 1.00 88.00 86 LEU A O 1
ATOM 732 N N . THR A 1 87 ? -10.451 -0.003 -2.029 1.00 82.38 87 THR A N 1
ATOM 733 C CA . THR A 1 87 ? -10.700 0.360 -0.624 1.00 82.38 87 THR A CA 1
ATOM 734 C C . THR A 1 87 ? -12.073 0.970 -0.366 1.00 82.38 87 THR A C 1
ATOM 736 O O . THR A 1 87 ? -12.640 0.701 0.692 1.00 82.38 87 THR A O 1
ATOM 739 N N . ASP A 1 88 ? -12.653 1.684 -1.335 1.00 67.94 88 ASP A N 1
ATOM 740 C CA . ASP A 1 88 ? -13.934 2.415 -1.247 1.00 67.94 88 ASP A CA 1
ATOM 741 C C . ASP A 1 88 ? -15.137 1.537 -0.880 1.00 67.94 88 ASP A C 1
ATOM 743 O O . ASP A 1 88 ? -16.209 2.019 -0.533 1.00 67.94 88 ASP A O 1
ATOM 747 N N . LYS A 1 89 ? -14.978 0.213 -0.929 1.00 62.25 89 LYS A N 1
ATOM 748 C CA . LYS A 1 89 ? -16.011 -0.750 -0.528 1.00 62.25 89 LYS A CA 1
ATOM 749 C C . LYS A 1 89 ? -16.112 -0.948 0.985 1.00 62.25 89 LYS A C 1
ATOM 751 O O . LYS A 1 89 ? -16.924 -1.764 1.421 1.00 62.25 89 LYS A O 1
ATOM 756 N N . LYS A 1 90 ? -15.258 -0.304 1.781 1.00 66.19 90 LYS A N 1
ATOM 757 C CA . LYS A 1 90 ? -15.220 -0.479 3.233 1.00 66.19 90 LYS A CA 1
ATOM 758 C C . LYS A 1 90 ? -15.656 0.813 3.925 1.00 66.19 90 LYS A C 1
ATOM 760 O O . LYS A 1 90 ? -14.850 1.719 4.111 1.00 66.19 90 LYS A O 1
ATOM 765 N N . ASP A 1 91 ? -16.921 0.869 4.338 1.00 72.31 91 ASP A N 1
ATOM 766 C CA . ASP A 1 91 ? -17.431 1.965 5.169 1.00 72.31 91 ASP A CA 1
ATOM 767 C C . ASP A 1 91 ? -16.567 2.140 6.432 1.00 72.31 91 ASP A C 1
ATOM 769 O O . ASP A 1 91 ? -15.995 1.174 6.952 1.00 72.31 91 ASP A O 1
ATOM 773 N N . HIS A 1 92 ? -16.488 3.372 6.946 1.00 82.38 92 HIS A N 1
ATOM 774 C CA . HIS A 1 92 ? -15.785 3.694 8.197 1.00 82.38 92 HIS A CA 1
ATOM 775 C C . HIS A 1 92 ? -14.286 3.332 8.201 1.00 82.38 92 HIS A C 1
ATOM 777 O O . HIS A 1 92 ? -13.723 3.014 9.253 1.00 82.38 92 HIS A O 1
ATOM 783 N N . CYS A 1 93 ? -13.634 3.380 7.035 1.00 86.88 93 CYS A N 1
ATOM 784 C CA . CYS A 1 93 ? -12.195 3.164 6.887 1.00 86.88 93 CYS A CA 1
ATOM 785 C C . CYS A 1 93 ? -11.460 4.461 6.547 1.00 86.88 93 CYS A C 1
ATOM 787 O O . CYS A 1 93 ? -11.857 5.181 5.636 1.00 86.88 93 CYS A O 1
ATOM 789 N N . ALA A 1 94 ? -10.370 4.731 7.261 1.00 89.62 94 ALA A N 1
ATOM 790 C CA . ALA A 1 94 ? -9.423 5.776 6.897 1.00 89.62 94 ALA A CA 1
ATOM 791 C C . ALA A 1 94 ? -8.320 5.161 6.028 1.00 89.62 94 ALA A C 1
ATOM 793 O O . ALA A 1 94 ? -7.694 4.180 6.434 1.00 89.62 94 ALA A O 1
ATOM 794 N N . THR A 1 95 ? -8.070 5.717 4.845 1.00 91.31 95 THR A N 1
ATOM 795 C CA . THR A 1 95 ? -7.009 5.239 3.946 1.00 91.31 95 THR A CA 1
ATOM 796 C C . THR A 1 95 ? -5.821 6.185 3.998 1.00 91.31 95 THR A C 1
ATOM 798 O O . THR A 1 95 ? -5.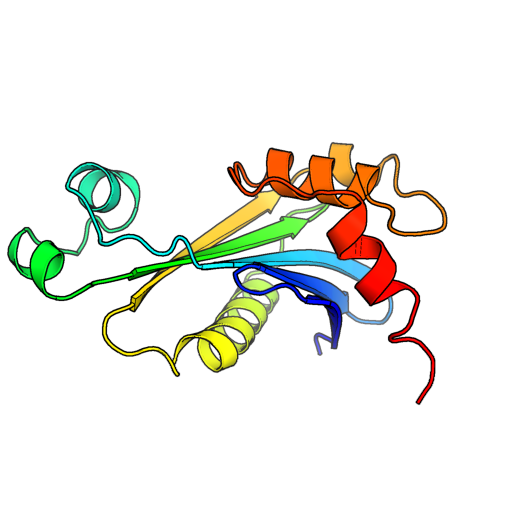988 7.392 3.839 1.00 91.31 95 THR A O 1
ATOM 801 N N . ARG A 1 96 ? -4.612 5.649 4.195 1.00 91.56 96 ARG A N 1
ATOM 802 C CA . ARG A 1 96 ? -3.367 6.422 4.093 1.00 91.56 96 ARG A CA 1
ATOM 803 C C . ARG A 1 96 ? -2.505 5.947 2.940 1.00 91.56 96 ARG A C 1
ATOM 805 O O . ARG A 1 96 ? -2.323 4.743 2.770 1.00 91.56 96 ARG A O 1
ATOM 812 N N . TYR A 1 97 ? -1.927 6.908 2.230 1.00 93.94 97 TYR A N 1
ATOM 813 C CA . TYR A 1 97 ? -1.056 6.678 1.088 1.00 93.94 97 TYR A CA 1
ATOM 814 C C . TYR A 1 97 ? 0.391 7.036 1.418 1.00 93.94 97 TYR A C 1
ATOM 816 O O . TYR A 1 97 ? 0.679 8.154 1.845 1.00 93.94 97 TYR A O 1
ATOM 824 N N . THR A 1 98 ? 1.312 6.110 1.156 1.00 95.44 98 THR A N 1
ATOM 825 C CA . THR A 1 98 ? 2.756 6.358 1.229 1.00 95.44 98 THR A CA 1
ATOM 826 C C . THR A 1 98 ? 3.403 6.002 -0.100 1.00 95.44 98 THR A C 1
ATOM 828 O O . THR A 1 98 ? 3.273 4.881 -0.581 1.00 95.44 98 THR A O 1
ATOM 831 N N . PHE A 1 99 ? 4.182 6.919 -0.668 1.00 96.31 99 PHE A N 1
ATOM 832 C CA . PHE A 1 99 ? 5.035 6.636 -1.823 1.00 96.31 99 PHE A CA 1
ATOM 833 C C . PHE A 1 99 ? 6.490 6.713 -1.394 1.00 96.31 99 PHE A C 1
ATOM 835 O O . PHE A 1 99 ? 6.963 7.787 -1.017 1.00 96.31 99 PHE A O 1
ATOM 842 N N . LYS A 1 100 ? 7.207 5.593 -1.468 1.00 95.25 100 LYS A N 1
ATOM 843 C CA . LYS A 1 100 ? 8.613 5.515 -1.069 1.00 95.25 100 LYS A CA 1
ATOM 844 C C . LYS A 1 100 ? 9.502 4.954 -2.171 1.00 95.25 100 LYS A C 1
ATOM 846 O O . LYS A 1 100 ? 9.098 4.120 -2.980 1.00 95.25 100 LYS A O 1
ATOM 851 N N . VAL A 1 101 ? 10.747 5.413 -2.143 1.00 96.06 101 VAL A N 1
ATOM 852 C CA . VAL A 1 101 ? 11.838 4.892 -2.963 1.00 96.06 101 VAL A CA 1
ATOM 853 C C . VAL A 1 101 ? 12.703 3.998 -2.082 1.00 96.06 101 VAL A C 1
ATOM 855 O O . VAL A 1 101 ? 13.092 4.402 -0.986 1.00 96.06 101 VAL A O 1
ATOM 858 N N . ASP A 1 102 ? 12.967 2.779 -2.535 1.00 94.44 102 ASP A N 1
ATOM 859 C CA . ASP A 1 102 ? 13.798 1.793 -1.842 1.00 94.44 102 ASP A CA 1
ATOM 860 C C . ASP A 1 102 ? 14.591 0.976 -2.860 1.00 94.44 102 ASP A C 1
ATOM 862 O O . ASP A 1 102 ? 14.346 -0.210 -3.062 1.00 94.44 102 ASP A O 1
ATOM 866 N N . SER A 1 103 ? 15.540 1.623 -3.535 1.00 90.31 103 SER A N 1
ATOM 867 C CA . SER A 1 103 ? 16.387 0.975 -4.541 1.00 90.31 103 SER A CA 1
ATOM 868 C C . SER A 1 103 ? 17.070 -0.311 -4.029 1.00 90.31 103 SER A C 1
ATOM 870 O O . SER A 1 103 ? 17.073 -1.300 -4.764 1.00 90.31 103 SER A O 1
ATOM 872 N N . PRO A 1 104 ? 17.574 -0.394 -2.773 1.00 90.12 104 PRO A N 1
ATOM 873 C CA . PRO A 1 104 ? 18.148 -1.632 -2.232 1.00 90.12 104 PRO A CA 1
ATOM 874 C C . PRO A 1 104 ? 17.208 -2.845 -2.236 1.00 90.12 104 PRO A C 1
ATOM 876 O O . PRO A 1 104 ? 17.686 -3.974 -2.359 1.00 90.12 104 PRO A O 1
ATOM 879 N N . LEU A 1 105 ? 15.887 -2.646 -2.132 1.00 88.81 105 LEU A N 1
ATOM 880 C CA . LEU A 1 105 ? 14.910 -3.735 -2.222 1.00 88.81 105 LEU A CA 1
ATOM 881 C C . LEU A 1 105 ? 14.965 -4.454 -3.585 1.00 88.81 105 LEU A C 1
ATOM 883 O O . LEU A 1 105 ? 14.741 -5.667 -3.642 1.00 88.81 105 LEU A O 1
ATOM 887 N N . PHE A 1 106 ? 15.304 -3.725 -4.654 1.00 85.62 106 PHE A N 1
ATOM 888 C CA . PHE A 1 106 ? 15.285 -4.199 -6.042 1.00 85.62 106 PHE A CA 1
ATOM 889 C C . PHE A 1 106 ? 16.619 -4.815 -6.500 1.00 85.62 106 PHE A C 1
ATOM 891 O O . PHE A 1 106 ? 16.622 -5.665 -7.388 1.00 85.62 106 PHE A O 1
ATOM 898 N N . VAL A 1 107 ? 17.739 -4.503 -5.832 1.00 78.31 107 VAL A N 1
ATOM 899 C CA . VAL A 1 107 ? 19.092 -5.024 -6.155 1.00 78.31 107 VAL A CA 1
ATOM 900 C C . VAL A 1 107 ? 19.186 -6.559 -6.069 1.00 78.31 107 VAL A C 1
ATOM 902 O O . VAL A 1 107 ? 20.040 -7.177 -6.706 1.00 78.31 107 VAL A O 1
ATOM 905 N N . HIS A 1 108 ? 18.307 -7.194 -5.291 1.00 63.19 108 HIS A N 1
ATOM 906 C CA . HIS A 1 108 ? 18.305 -8.639 -5.043 1.00 63.19 108 HIS A CA 1
ATOM 907 C C . HIS A 1 108 ? 16.985 -9.319 -5.423 1.00 63.19 108 HIS A C 1
ATOM 909 O O . HIS A 1 108 ? 16.595 -10.307 -4.790 1.00 63.19 108 HIS A O 1
ATOM 915 N N . LEU A 1 109 ? 16.275 -8.800 -6.426 1.00 64.88 109 LEU A N 1
ATOM 916 C CA . LEU A 1 109 ? 15.153 -9.528 -7.012 1.00 64.88 109 LEU A CA 1
ATOM 917 C C . LEU A 1 109 ? 15.688 -10.813 -7.659 1.00 64.88 109 LEU A C 1
ATOM 919 O O . LEU A 1 109 ? 16.387 -10.785 -8.669 1.00 64.88 109 LEU A O 1
ATOM 923 N N . GLY A 1 110 ? 15.413 -11.953 -7.023 1.00 59.34 110 GLY A N 1
ATOM 924 C CA . GLY A 1 110 ? 15.628 -13.256 -7.641 1.00 59.34 110 GLY A CA 1
ATOM 925 C C . GLY A 1 110 ? 1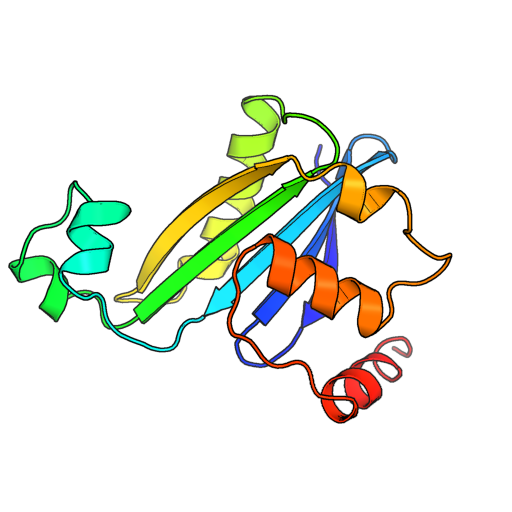4.712 -13.433 -8.854 1.00 59.34 110 GLY A C 1
ATOM 926 O O . GLY A 1 110 ? 13.808 -12.639 -9.088 1.00 59.34 110 GLY A O 1
ATOM 927 N N . VAL A 1 111 ? 14.908 -14.519 -9.603 1.00 58.09 111 VAL A N 1
ATOM 928 C CA . VAL A 1 111 ? 14.068 -14.857 -10.772 1.00 58.09 111 VAL A CA 1
ATOM 929 C C . VAL A 1 111 ? 12.590 -15.056 -10.384 1.00 58.09 111 VAL A C 1
ATOM 931 O O . VAL A 1 111 ? 11.712 -14.979 -11.235 1.00 58.09 111 VAL A O 1
ATOM 934 N N . THR A 1 112 ? 12.309 -15.296 -9.099 1.00 63.97 112 THR A N 1
ATOM 935 C CA . THR A 1 112 ? 10.965 -15.507 -8.556 1.00 63.97 112 THR A CA 1
ATOM 936 C C . THR A 1 112 ? 10.775 -14.753 -7.244 1.00 63.97 112 THR A C 1
ATOM 938 O O . THR A 1 112 ? 11.664 -14.761 -6.388 1.00 63.97 112 THR A O 1
ATOM 941 N N . GLU A 1 113 ? 9.590 -14.180 -7.056 1.00 70.88 113 GLU A N 1
ATOM 942 C CA . GLU A 1 113 ? 9.141 -13.617 -5.783 1.00 70.88 113 GLU A CA 1
ATOM 943 C C . GLU A 1 113 ? 8.936 -14.753 -4.765 1.00 70.88 113 GLU A C 1
ATOM 945 O O . GLU A 1 113 ? 8.065 -15.606 -4.923 1.00 70.88 113 GLU A O 1
ATOM 950 N N . ASP A 1 114 ? 9.776 -14.805 -3.728 1.00 78.56 114 ASP A N 1
ATOM 951 C CA . ASP A 1 114 ? 9.698 -15.804 -2.660 1.00 78.56 114 ASP A CA 1
ATOM 952 C C . ASP A 1 114 ? 9.259 -15.177 -1.324 1.00 78.56 114 ASP A C 1
ATOM 954 O O . ASP A 1 114 ? 9.089 -13.962 -1.188 1.00 78.56 114 ASP A O 1
ATOM 958 N N . ILE A 1 115 ? 9.091 -16.003 -0.284 1.00 82.06 115 ILE A N 1
ATOM 959 C CA . ILE A 1 115 ? 8.733 -15.502 1.055 1.00 82.06 115 ILE A CA 1
ATOM 960 C C . ILE A 1 115 ? 9.730 -14.469 1.575 1.00 82.06 115 ILE A C 1
ATOM 962 O O . ILE A 1 115 ? 9.357 -13.545 2.297 1.00 82.06 115 ILE A O 1
ATOM 966 N N . SER A 1 116 ? 11.003 -14.649 1.234 1.00 85.75 116 SER A N 1
ATOM 967 C CA . SER A 1 116 ? 12.089 -13.792 1.679 1.00 85.75 116 SER A CA 1
ATOM 968 C C . SER A 1 116 ? 11.935 -12.408 1.064 1.00 85.75 116 SER A C 1
ATOM 970 O O . SER A 1 116 ? 12.102 -11.414 1.768 1.00 85.75 116 SER A O 1
ATOM 972 N N . PHE A 1 117 ? 11.574 -12.340 -0.218 1.00 88.38 117 PHE A N 1
ATOM 973 C CA . PHE A 1 117 ? 11.253 -11.099 -0.904 1.00 88.38 117 PHE A CA 1
ATOM 974 C C . PHE A 1 117 ? 10.068 -10.386 -0.251 1.00 88.38 117 PHE A C 1
ATOM 976 O O . PHE A 1 117 ? 10.234 -9.252 0.197 1.00 88.38 117 PHE A O 1
ATOM 983 N N . TYR A 1 118 ? 8.917 -11.050 -0.097 1.00 90.50 118 TYR A N 1
ATOM 984 C CA . TYR A 1 118 ? 7.751 -10.395 0.504 1.00 90.50 118 TYR A CA 1
ATOM 985 C C . TYR A 1 118 ? 8.019 -9.940 1.940 1.00 90.50 118 TYR A C 1
ATOM 987 O O . TYR A 1 118 ? 7.615 -8.849 2.315 1.00 90.50 118 TYR A O 1
ATOM 995 N N . LYS A 1 119 ? 8.775 -10.703 2.739 1.00 91.25 119 LYS A N 1
ATOM 996 C CA . LYS A 1 119 ? 9.190 -10.257 4.080 1.00 91.25 119 LYS A CA 1
ATOM 997 C C . LYS A 1 119 ? 10.025 -8.978 4.039 1.00 91.25 119 LYS A C 1
ATOM 999 O O . LYS A 1 119 ? 9.803 -8.093 4.860 1.00 91.25 119 LYS A O 1
ATOM 1004 N N . ARG A 1 120 ? 10.961 -8.857 3.090 1.00 91.81 120 ARG A N 1
ATOM 1005 C CA . ARG A 1 120 ? 11.743 -7.622 2.905 1.00 91.81 120 ARG A CA 1
ATOM 1006 C C . ARG A 1 120 ? 10.869 -6.461 2.437 1.00 91.81 120 ARG A C 1
ATOM 1008 O O . ARG A 1 120 ? 11.038 -5.362 2.948 1.00 91.81 120 ARG A O 1
ATOM 1015 N N . LEU A 1 121 ? 9.928 -6.701 1.523 1.00 93.75 121 LEU A N 1
ATOM 1016 C CA . LEU A 1 121 ? 8.971 -5.690 1.064 1.00 93.75 121 LEU A CA 1
ATOM 1017 C C . LEU A 1 121 ? 8.083 -5.194 2.217 1.00 93.75 121 LEU A C 1
ATOM 1019 O O . LEU A 1 121 ? 7.948 -3.990 2.415 1.00 93.75 121 LEU A O 1
ATOM 1023 N N . LEU A 1 122 ? 7.541 -6.102 3.032 1.00 94.69 122 LEU A N 1
ATOM 1024 C CA . LEU A 1 122 ? 6.734 -5.752 4.205 1.00 94.69 122 LEU A CA 1
ATOM 1025 C C . LEU A 1 122 ? 7.539 -4.984 5.253 1.00 94.69 122 LEU A C 1
ATOM 1027 O O . LEU A 1 122 ? 7.072 -3.967 5.764 1.00 94.69 122 LEU A O 1
ATOM 1031 N N . PHE A 1 123 ? 8.773 -5.412 5.520 1.00 93.44 123 PHE A N 1
ATOM 1032 C CA . PHE A 1 123 ? 9.686 -4.674 6.388 1.00 93.44 123 PHE A CA 1
ATOM 1033 C C . PHE A 1 123 ? 9.985 -3.273 5.836 1.00 93.44 123 PHE A C 1
ATOM 1035 O O . PHE A 1 123 ? 9.952 -2.294 6.576 1.00 93.44 123 PHE A O 1
ATOM 1042 N N . SER A 1 124 ? 10.215 -3.167 4.526 1.00 93.62 124 SER A N 1
ATOM 1043 C CA . SER A 1 124 ? 10.479 -1.912 3.824 1.00 93.62 124 SER A CA 1
ATOM 1044 C C . SER A 1 124 ? 9.332 -0.912 3.995 1.00 93.62 124 SER A C 1
ATOM 1046 O O . SER A 1 124 ? 9.588 0.268 4.239 1.00 93.62 124 SER A O 1
ATOM 1048 N N . VAL A 1 125 ? 8.075 -1.350 3.935 1.00 94.50 125 V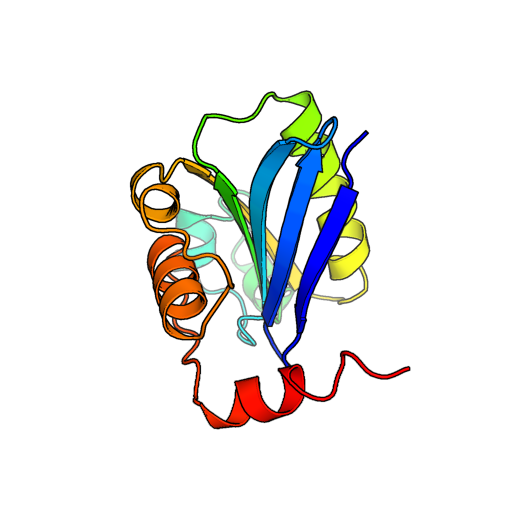AL A N 1
ATOM 1049 C CA . VAL A 1 125 ? 6.925 -0.464 4.179 1.00 94.50 125 VAL A CA 1
ATOM 1050 C C . VAL A 1 125 ? 6.618 -0.270 5.669 1.00 94.50 125 VAL A C 1
ATOM 1052 O O . VAL A 1 125 ? 5.700 0.469 6.005 1.00 94.50 125 VAL A O 1
ATOM 1055 N N . GLY A 1 126 ? 7.345 -0.914 6.586 1.00 93.75 126 GLY A N 1
ATOM 1056 C CA . GLY A 1 126 ? 7.056 -0.859 8.022 1.00 93.75 126 GLY A CA 1
ATOM 1057 C C . GLY A 1 126 ? 5.755 -1.574 8.404 1.00 93.75 126 GLY A C 1
ATOM 1058 O O . GLY A 1 126 ? 5.048 -1.134 9.306 1.00 93.75 126 GLY A O 1
ATOM 1059 N N . SER A 1 127 ? 5.392 -2.632 7.676 1.00 93.00 127 SER A N 1
ATOM 1060 C CA . SER A 1 127 ? 4.269 -3.504 8.027 1.00 93.00 127 SER A CA 1
ATOM 1061 C C . SER A 1 127 ? 4.648 -4.415 9.198 1.00 93.00 127 SER A C 1
ATOM 1063 O O . SER A 1 127 ? 5.754 -4.956 9.241 1.00 93.00 127 SER A O 1
ATOM 1065 N N . SER A 1 128 ? 3.716 -4.618 10.132 1.00 90.06 128 SER A N 1
ATOM 1066 C CA . SER A 1 128 ? 3.841 -5.621 11.198 1.00 90.06 128 SER A CA 1
ATOM 1067 C C . SER A 1 128 ? 3.229 -6.972 10.811 1.00 90.06 128 SER A C 1
ATOM 1069 O O . SER A 1 128 ? 3.104 -7.853 11.659 1.00 90.06 128 SER A O 1
ATOM 1071 N N . TYR A 1 129 ? 2.805 -7.143 9.555 1.00 90.06 129 TYR A N 1
ATOM 1072 C CA . TYR A 1 129 ? 2.194 -8.378 9.084 1.00 90.06 129 TYR A CA 1
ATOM 1073 C C . TYR A 1 129 ? 3.216 -9.525 9.023 1.00 90.06 129 TYR A C 1
ATOM 1075 O O . TYR A 1 129 ? 4.193 -9.488 8.271 1.00 90.06 129 TYR A O 1
ATOM 1083 N N . GLU A 1 130 ? 2.972 -10.594 9.782 1.00 87.31 130 GLU A N 1
ATOM 1084 C CA . GLU A 1 130 ? 3.861 -11.756 9.819 1.00 87.31 130 GLU A CA 1
ATOM 1085 C C . GLU A 1 130 ? 3.503 -12.799 8.747 1.00 87.31 130 GLU A C 1
ATOM 1087 O O . GLU A 1 130 ? 2.528 -13.551 8.843 1.00 87.31 130 GLU A O 1
ATOM 1092 N N . LEU A 1 131 ? 4.344 -12.902 7.713 1.00 85.75 131 LEU A N 1
ATOM 1093 C CA . LEU A 1 131 ? 4.218 -13.954 6.703 1.00 85.75 131 LEU A CA 1
ATOM 1094 C C . LEU A 1 131 ? 4.714 -15.307 7.229 1.00 85.75 131 LEU A C 1
ATOM 1096 O O . LEU A 1 131 ? 5.915 -15.516 7.443 1.00 85.75 131 LEU A O 1
ATOM 1100 N N . SER A 1 132 ? 3.786 -16.260 7.352 1.00 79.31 132 SER A N 1
ATOM 1101 C CA . SER A 1 132 ? 4.090 -17.666 7.622 1.00 79.31 132 SER A CA 1
ATOM 1102 C C . SER A 1 132 ? 4.278 -18.473 6.321 1.00 79.31 132 SER A C 1
ATOM 1104 O O . SER A 1 132 ? 3.634 -18.173 5.312 1.00 79.31 132 SER A O 1
ATOM 1106 N N . PRO A 1 133 ? 5.096 -19.544 6.320 1.00 71.75 133 PRO A N 1
ATOM 1107 C CA . PRO A 1 133 ? 5.248 -20.432 5.159 1.00 71.75 133 PRO A CA 1
ATOM 1108 C C . PRO A 1 133 ? 3.937 -21.077 4.675 1.00 71.75 133 PRO A C 1
ATOM 1110 O O . PRO A 1 133 ? 3.774 -21.340 3.486 1.00 71.75 133 PRO A O 1
ATOM 1113 N N . VAL A 1 134 ? 2.969 -21.294 5.574 1.00 68.38 134 VAL A N 1
ATOM 1114 C CA . VAL A 1 134 ? 1.659 -21.888 5.246 1.00 68.38 134 VAL A CA 1
ATOM 1115 C C . VAL A 1 134 ? 0.858 -20.994 4.296 1.00 68.38 134 VAL A C 1
ATOM 1117 O O . VAL A 1 134 ? 0.114 -21.501 3.455 1.00 68.38 134 VAL A O 1
ATOM 1120 N N . HIS A 1 135 ? 1.031 -19.673 4.389 1.00 70.19 135 HIS A N 1
ATOM 1121 C CA . HIS A 1 135 ? 0.349 -18.719 3.518 1.00 70.19 135 HIS A CA 1
ATOM 1122 C C . HIS A 1 135 ? 0.769 -18.869 2.044 1.00 70.19 135 HIS A C 1
ATOM 1124 O O . HIS A 1 135 ? -0.071 -18.703 1.166 1.00 70.19 135 HIS A O 1
ATOM 1130 N N . LEU A 1 136 ? 2.015 -19.277 1.764 1.00 62.72 136 LEU A N 1
ATOM 1131 C CA . LEU A 1 136 ? 2.531 -19.462 0.398 1.00 62.72 136 LEU A CA 1
ATOM 1132 C C . LEU A 1 136 ? 2.167 -20.790 -0.249 1.00 62.72 136 LEU A C 1
ATOM 1134 O O . LEU A 1 136 ? 2.019 -20.845 -1.467 1.00 62.72 136 LEU A O 1
ATOM 1138 N N . ASN A 1 137 ? 1.950 -21.847 0.535 1.00 58.84 137 ASN A N 1
ATOM 1139 C CA . ASN A 1 137 ? 1.432 -23.094 -0.027 1.00 58.84 137 ASN A CA 1
ATOM 1140 C C . ASN A 1 137 ? 0.088 -22.864 -0.726 1.00 58.84 137 ASN A C 1
ATOM 1142 O O . ASN A 1 137 ? -0.196 -23.544 -1.697 1.00 58.84 137 ASN A O 1
ATOM 1146 N N . ARG A 1 138 ? -0.707 -21.875 -0.296 1.00 55.41 138 ARG A N 1
ATOM 1147 C CA . ARG A 1 138 ? -1.940 -21.471 -0.990 1.00 55.41 138 ARG A CA 1
ATOM 1148 C C . ARG A 1 138 ? -1.696 -20.669 -2.275 1.00 55.41 138 ARG A C 1
ATOM 1150 O O . ARG A 1 138 ? -2.597 -20.612 -3.097 1.00 55.41 138 ARG A O 1
ATOM 1157 N N . LEU A 1 139 ? -0.511 -20.083 -2.459 1.00 55.34 139 LEU A N 1
ATOM 1158 C CA . LEU A 1 139 ? -0.127 -19.332 -3.663 1.00 55.34 139 LEU A CA 1
ATOM 1159 C C . LEU A 1 139 ? 0.359 -20.258 -4.782 1.00 55.34 139 LEU A C 1
ATOM 1161 O O . LEU A 1 139 ? 0.019 -20.042 -5.938 1.00 55.34 139 LEU A O 1
ATOM 1165 N N . MET A 1 140 ? 1.071 -21.337 -4.437 1.00 50.19 140 MET A N 1
ATOM 1166 C CA . MET A 1 140 ? 1.572 -22.332 -5.402 1.00 50.19 140 MET A CA 1
ATOM 1167 C C . MET A 1 140 ? 0.459 -23.089 -6.154 1.00 50.19 140 MET A C 1
ATOM 1169 O O . MET A 1 140 ? 0.725 -23.641 -7.215 1.00 50.19 140 MET A O 1
ATOM 1173 N N . TYR A 1 141 ? -0.772 -23.118 -5.627 1.00 47.69 141 TYR A N 1
ATOM 1174 C CA . TYR A 1 141 ? -1.923 -23.776 -6.268 1.00 47.69 141 TYR A CA 1
ATOM 1175 C C . TYR A 1 141 ? -2.837 -22.819 -7.047 1.00 47.69 141 TYR A C 1
ATOM 1177 O O . TYR A 1 141 ? -3.805 -23.277 -7.641 1.00 47.69 141 TYR A O 1
ATOM 1185 N N . LEU A 1 142 ? -2.562 -21.509 -7.056 1.00 43.72 142 LEU A N 1
ATOM 1186 C CA . LEU A 1 142 ? -3.380 -20.529 -7.787 1.00 43.72 142 LEU A CA 1
ATOM 1187 C C . LEU A 1 142 ? -2.936 -20.335 -9.248 1.00 43.72 142 LEU A C 1
ATOM 1189 O O . LEU A 1 142 ? -3.549 -19.548 -9.957 1.00 43.72 142 LEU A O 1
ATOM 1193 N N . SER A 1 143 ? -1.901 -21.049 -9.710 1.00 42.75 143 SER A N 1
ATOM 1194 C CA . SER A 1 143 ? -1.460 -21.042 -11.115 1.00 42.75 143 SER A CA 1
ATOM 1195 C C . SER A 1 143 ? -2.094 -22.139 -11.981 1.00 42.75 143 SER A C 1
ATOM 1197 O O . SER A 1 143 ? -1.605 -22.404 -13.079 1.00 42.75 143 SER A O 1
ATOM 1199 N N . GLN A 1 144 ? -3.173 -22.779 -11.523 1.00 38.44 144 GLN A N 1
ATOM 1200 C CA . GLN A 1 144 ? -3.971 -23.679 -12.357 1.00 38.44 144 GLN A CA 1
ATOM 1201 C C . GLN A 1 144 ? -5.460 -23.381 -12.202 1.00 38.44 144 GLN A C 1
ATOM 1203 O O . GLN A 1 144 ? -6.131 -23.991 -11.377 1.00 38.44 144 GLN A O 1
ATOM 1208 N N . ASP A 1 145 ? -5.929 -22.421 -12.994 1.00 35.78 145 ASP A N 1
ATOM 1209 C CA . ASP A 1 145 ? -7.178 -22.503 -13.762 1.00 35.78 145 ASP A CA 1
ATOM 1210 C C . ASP A 1 145 ? -7.071 -21.587 -14.993 1.00 35.78 145 ASP A C 1
ATOM 1212 O O . ASP A 1 145 ? -6.570 -20.446 -14.844 1.00 35.78 145 ASP A O 1
#